Protein AF-A0A8T2IAB1-F1 (afdb_monomer_lite)

pLDDT: mean 74.96, std 15.08, range [42.44, 94.5]

Secondary structure (DSSP, 8-state):
---EEEEEE-SSSSEEEEEEEEEEEE-TTSTTS--EEEEEEEEEEESS---HHHHHHIIIIIHHHHHHHHHHHHHHHHHHHHHHTTGGGTTT----------------

Foldseek 3Di:
DAKDKDKDWDPDDQWPTKIWMWIKGFDPPDPPSPDIDIDIGIDTHGPDPDPPVVVCCCVPPVVVVVVVVVVVVVVVVVVVVVCVVPPVVPVPPPPPPPDDDDDDDDDD

Radius of gyration: 26.24 Å; chains: 1; bounding box: 85×25×53 Å

Structure (mmCIF, N/CA/C/O backbone):
data_AF-A0A8T2IAB1-F1
#
_entry.id   AF-A0A8T2IAB1-F1
#
loop_
_atom_site.group_PDB
_atom_site.id
_atom_site.type_symbol
_atom_site.label_atom_id
_atom_site.label_alt_id
_atom_site.label_comp_id
_atom_site.label_asym_id
_atom_site.label_entity_id
_atom_site.label_seq_id
_atom_site.pdbx_PDB_ins_code
_atom_site.Cartn_x
_atom_site.Cartn_y
_atom_site.Cartn_z
_atom_site.occupancy
_atom_site.B_iso_or_equiv
_atom_site.auth_seq_id
_atom_site.auth_comp_id
_atom_site.auth_asym_id
_atom_site.auth_atom_id
_atom_site.pdbx_PDB_model_num
ATOM 1 N N . MET A 1 1 ? 3.112 -7.079 -19.280 1.00 59.50 1 MET A N 1
ATOM 2 C CA . MET A 1 1 ? 2.563 -7.502 -17.968 1.00 59.50 1 MET A CA 1
ATOM 3 C C . MET A 1 1 ? 1.213 -6.817 -17.808 1.00 59.50 1 MET A C 1
ATOM 5 O O . MET A 1 1 ? 1.166 -5.624 -18.040 1.00 59.50 1 MET A O 1
ATOM 9 N N . GLY A 1 2 ? 0.118 -7.529 -17.536 1.00 77.94 2 GLY A N 1
ATOM 10 C CA . GLY A 1 2 ? -1.201 -6.900 -17.335 1.00 77.94 2 GLY A CA 1
ATOM 11 C C . GLY A 1 2 ? -1.404 -6.391 -15.902 1.00 77.94 2 GLY A C 1
ATOM 12 O O . GLY A 1 2 ? -0.615 -6.731 -15.016 1.00 77.94 2 GLY A O 1
ATOM 13 N N . ARG A 1 3 ? -2.475 -5.618 -15.674 1.00 88.31 3 ARG A N 1
ATOM 14 C CA . ARG A 1 3 ? -2.932 -5.201 -14.336 1.00 88.31 3 ARG A CA 1
ATOM 15 C C . ARG A 1 3 ? -3.200 -6.422 -13.452 1.00 88.31 3 ARG A C 1
ATOM 17 O O . ARG A 1 3 ? -3.826 -7.382 -13.897 1.00 88.31 3 ARG A O 1
ATOM 24 N N . ARG A 1 4 ? -2.770 -6.368 -12.190 1.00 92.31 4 ARG A N 1
ATOM 25 C CA . ARG A 1 4 ? -3.043 -7.392 -11.169 1.00 92.31 4 ARG A CA 1
ATOM 26 C C . ARG A 1 4 ? -3.691 -6.762 -9.946 1.00 92.31 4 ARG A C 1
ATOM 28 O O . ARG A 1 4 ? -3.398 -5.619 -9.612 1.00 92.31 4 ARG A O 1
ATOM 35 N N . GLU A 1 5 ? -4.562 -7.509 -9.281 1.00 94.50 5 GLU A N 1
ATOM 36 C CA . GLU A 1 5 ? -5.312 -7.021 -8.126 1.00 94.50 5 GLU A CA 1
ATOM 37 C C . GLU A 1 5 ? -5.446 -8.107 -7.059 1.00 94.50 5 GLU A C 1
ATOM 39 O O . GLU A 1 5 ? -5.680 -9.272 -7.376 1.00 94.50 5 GLU A O 1
ATOM 44 N N . VAL A 1 6 ? -5.315 -7.710 -5.794 1.00 94.19 6 VAL A N 1
ATOM 45 C CA . VAL A 1 6 ? -5.592 -8.547 -4.623 1.00 94.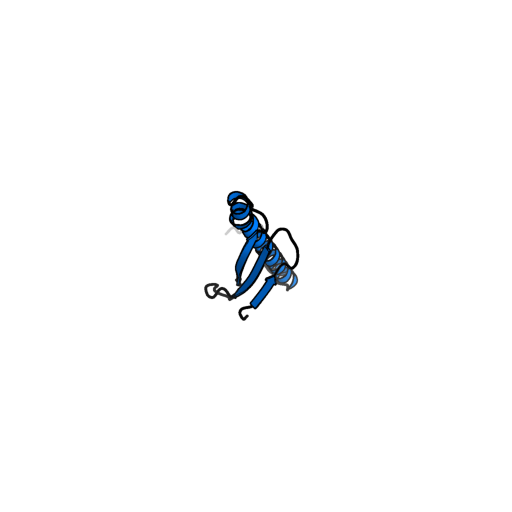19 6 VAL A CA 1
ATOM 46 C C . VAL A 1 6 ? -6.512 -7.771 -3.695 1.00 94.19 6 VAL A C 1
ATOM 48 O O . VAL A 1 6 ? -6.240 -6.613 -3.387 1.00 94.19 6 VAL A O 1
ATOM 51 N N . ARG A 1 7 ? -7.589 -8.406 -3.232 1.00 93.81 7 ARG A N 1
ATOM 52 C CA . ARG A 1 7 ? -8.538 -7.824 -2.276 1.00 93.81 7 ARG A CA 1
ATOM 53 C C . ARG A 1 7 ? -8.431 -8.523 -0.936 1.00 93.81 7 ARG A C 1
ATOM 55 O O . ARG A 1 7 ? -8.159 -9.719 -0.885 1.00 93.81 7 ARG A O 1
ATOM 62 N N . PHE A 1 8 ? -8.680 -7.783 0.133 1.00 91.00 8 PHE A N 1
ATOM 63 C CA . PHE A 1 8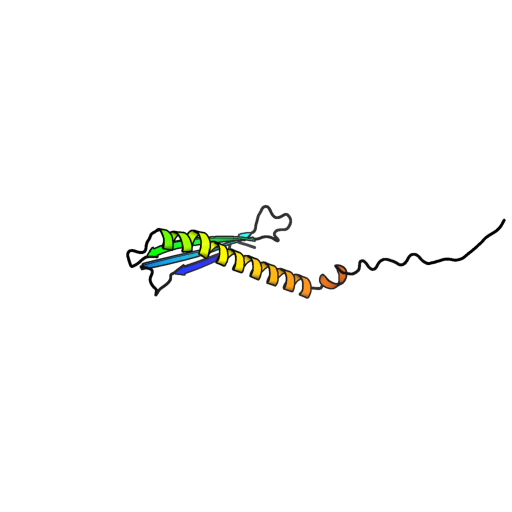 ? -8.749 -8.338 1.475 1.00 91.00 8 PHE A CA 1
ATOM 64 C C . PHE A 1 8 ? -9.863 -7.672 2.277 1.00 91.00 8 PHE A C 1
ATOM 66 O O . PHE A 1 8 ? -10.197 -6.503 2.071 1.00 91.00 8 PHE A O 1
ATOM 73 N N . THR A 1 9 ? -10.381 -8.431 3.234 1.00 90.44 9 THR A N 1
ATOM 74 C CA . THR A 1 9 ? -11.333 -7.972 4.240 1.00 90.44 9 THR A CA 1
ATOM 75 C C . THR A 1 9 ? -10.930 -8.602 5.561 1.00 90.44 9 THR A C 1
ATOM 77 O O . THR A 1 9 ? -10.773 -9.820 5.645 1.00 90.44 9 THR A O 1
ATOM 80 N N . ALA A 1 10 ? -10.738 -7.791 6.595 1.00 8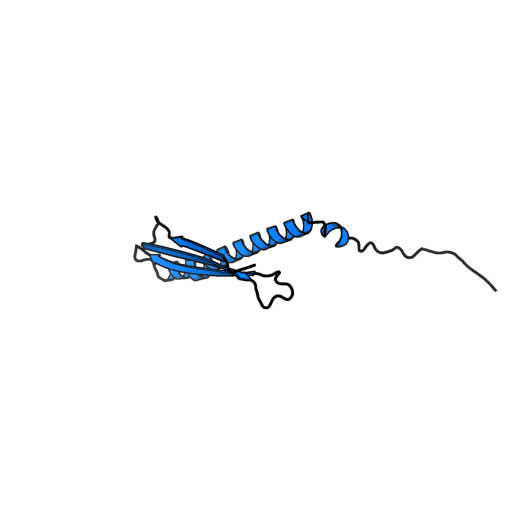7.00 10 ALA A N 1
ATOM 81 C CA . ALA A 1 10 ? -10.503 -8.299 7.932 1.00 87.00 10 ALA A CA 1
ATOM 82 C C . ALA A 1 10 ? -11.795 -8.871 8.508 1.00 87.00 10 ALA A C 1
ATOM 84 O O . ALA A 1 10 ? -12.835 -8.219 8.529 1.00 87.00 10 ALA A O 1
ATOM 85 N N . ILE A 1 11 ? -11.697 -10.106 8.989 1.00 86.25 11 ILE A N 1
ATOM 86 C CA . ILE A 1 11 ? -12.820 -10.856 9.556 1.00 86.25 11 ILE A CA 1
ATOM 87 C C . ILE A 1 11 ? -12.925 -10.611 11.073 1.00 86.25 11 ILE A C 1
ATOM 89 O O . ILE A 1 11 ? -13.985 -10.788 11.669 1.00 86.25 11 ILE A O 1
ATOM 93 N N . ARG A 1 12 ? -11.827 -10.199 11.722 1.00 81.19 12 ARG A N 1
ATOM 94 C CA . ARG A 1 12 ? -11.747 -10.008 13.175 1.00 81.19 12 ARG A CA 1
ATOM 95 C C . ARG A 1 12 ? -10.815 -8.838 13.513 1.00 81.19 12 ARG A C 1
ATOM 97 O O . ARG A 1 12 ? -9.800 -8.668 12.843 1.00 81.19 12 ARG A O 1
ATOM 104 N N . GLY A 1 13 ? -11.162 -8.059 14.540 1.00 76.69 13 GLY A N 1
ATOM 105 C CA . GLY A 1 13 ? -10.395 -6.898 14.996 1.00 76.69 13 GLY A CA 1
ATOM 106 C C . GLY A 1 13 ? -11.249 -5.873 15.749 1.00 76.69 13 GLY A C 1
ATOM 107 O O . GLY A 1 13 ? -12.406 -6.122 16.087 1.00 76.69 13 GLY A O 1
ATOM 108 N N . ASP A 1 14 ? -10.651 -4.718 15.993 1.00 72.50 14 ASP A N 1
ATOM 109 C CA . ASP A 1 14 ? -11.206 -3.497 16.588 1.00 72.50 14 ASP A CA 1
ATOM 110 C C . ASP A 1 14 ? -12.008 -2.633 15.592 1.00 72.50 14 ASP A C 1
ATOM 112 O O . ASP A 1 14 ? -12.776 -1.745 15.981 1.00 72.50 14 ASP A O 1
ATOM 116 N N . PHE A 1 15 ? -11.900 -2.934 14.300 1.00 75.44 15 PHE A N 1
ATOM 117 C CA . PHE A 1 15 ? -12.694 -2.315 13.245 1.00 75.44 15 PHE A CA 1
ATOM 118 C C . PHE A 1 15 ? -14.004 -3.076 13.003 1.00 75.44 15 PHE A C 1
ATOM 120 O O . PHE A 1 15 ? -14.048 -4.306 12.980 1.00 75.44 15 PHE A O 1
ATOM 127 N N . GLN A 1 16 ? -15.093 -2.334 12.798 1.00 80.19 16 GLN A N 1
ATOM 128 C CA . GLN A 1 16 ? -16.329 -2.867 12.222 1.00 80.19 16 GLN A CA 1
ATOM 129 C C . GLN A 1 16 ? -16.106 -3.295 10.773 1.00 80.19 16 GLN A C 1
ATOM 131 O O . GLN A 1 16 ? -16.586 -4.348 10.367 1.00 80.19 16 GLN A O 1
ATOM 136 N N . GLN A 1 17 ? -15.344 -2.500 10.024 1.00 81.88 17 GLN A N 1
ATOM 137 C CA . GLN A 1 17 ? -14.955 -2.810 8.660 1.00 81.88 17 GLN A CA 1
ATOM 138 C C . GLN A 1 17 ? -13.505 -2.400 8.450 1.00 81.88 17 GLN A C 1
ATOM 140 O O . GLN A 1 17 ? -13.123 -1.264 8.700 1.00 81.88 17 GLN A O 1
ATOM 145 N N . PHE A 1 18 ? -12.691 -3.324 7.964 1.00 85.69 18 PHE A N 1
ATOM 146 C CA . PHE A 1 18 ? -11.378 -3.010 7.426 1.00 85.69 18 PHE A CA 1
ATOM 147 C C . PHE A 1 18 ? -11.209 -3.843 6.168 1.00 85.69 18 PHE A C 1
ATOM 149 O O . PHE A 1 18 ? -11.119 -5.066 6.222 1.00 85.69 18 PHE A O 1
ATOM 156 N N . SER A 1 19 ? -11.264 -3.188 5.019 1.00 88.38 19 SER A N 1
ATOM 157 C CA . SER A 1 19 ? -11.201 -3.849 3.720 1.00 88.38 19 SER A CA 1
ATOM 158 C C . SER A 1 19 ? -10.403 -3.000 2.760 1.00 88.38 19 SER A C 1
ATOM 160 O O . SER A 1 19 ? -10.350 -1.780 2.898 1.00 88.38 19 SER A O 1
ATOM 162 N N . GLY A 1 20 ? -9.786 -3.629 1.777 1.00 90.62 20 GLY A N 1
ATOM 163 C CA . GLY A 1 20 ? -9.006 -2.894 0.809 1.00 90.62 20 GLY A CA 1
ATOM 164 C C . GLY A 1 20 ? -8.572 -3.743 -0.361 1.00 90.62 20 GLY A C 1
ATOM 165 O O . GLY A 1 20 ? -8.901 -4.928 -0.482 1.00 90.62 20 GLY A O 1
ATOM 166 N N . ARG A 1 21 ? -7.815 -3.104 -1.242 1.00 92.31 21 ARG A N 1
ATOM 167 C CA . ARG A 1 21 ? -7.211 -3.757 -2.390 1.00 92.31 21 ARG A CA 1
ATOM 168 C C . ARG A 1 21 ? -5.834 -3.198 -2.689 1.00 92.31 21 ARG A C 1
ATOM 170 O O . ARG A 1 21 ? -5.576 -2.005 -2.542 1.00 92.31 21 ARG A O 1
ATOM 177 N N . TRP A 1 22 ? -4.989 -4.085 -3.178 1.00 92.12 22 TRP A N 1
ATOM 178 C CA . TRP A 1 22 ? -3.715 -3.770 -3.792 1.00 92.12 22 TRP A CA 1
ATOM 179 C C . TRP A 1 22 ? -3.870 -3.929 -5.296 1.00 92.12 22 TRP A C 1
ATOM 181 O O . TRP A 1 22 ? -4.333 -4.972 -5.757 1.00 92.12 22 TRP A O 1
ATOM 191 N N . VAL A 1 23 ? -3.493 -2.906 -6.055 1.00 92.31 23 VAL A N 1
ATOM 192 C CA . VAL A 1 23 ? -3.521 -2.923 -7.517 1.00 92.31 23 VAL A CA 1
ATOM 193 C C . VAL A 1 23 ? -2.115 -2.646 -8.029 1.00 92.31 23 VAL A C 1
ATOM 195 O O . VAL A 1 23 ? -1.483 -1.684 -7.601 1.00 92.31 23 VAL A O 1
ATOM 198 N N . ILE A 1 24 ? -1.630 -3.499 -8.927 1.00 92.12 24 ILE A N 1
ATOM 199 C CA . ILE A 1 24 ? -0.327 -3.363 -9.577 1.00 92.12 24 ILE A CA 1
ATOM 200 C C . ILE A 1 24 ? -0.563 -3.185 -11.067 1.00 92.12 24 ILE A C 1
ATOM 202 O O . ILE A 1 24 ? -1.196 -4.029 -11.706 1.00 92.12 24 ILE A O 1
ATOM 206 N N . GLU A 1 25 ? -0.029 -2.106 -11.619 1.00 91.06 25 GLU A N 1
ATOM 207 C CA . GLU A 1 25 ? -0.157 -1.752 -13.030 1.00 91.06 25 GLU A CA 1
ATOM 208 C C . GLU A 1 25 ? 1.230 -1.425 -13.606 1.00 91.06 25 GLU A C 1
ATOM 210 O O . GLU A 1 25 ? 2.087 -0.913 -12.883 1.00 91.06 25 GLU A O 1
ATOM 215 N N . PRO A 1 26 ? 1.513 -1.747 -14.879 1.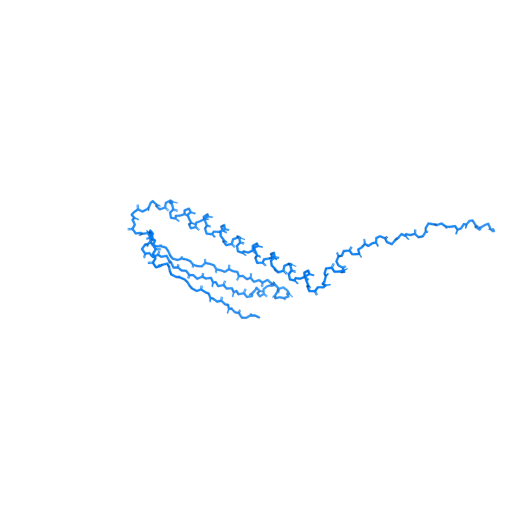00 88.50 26 PRO A N 1
ATOM 216 C CA . PRO A 1 26 ? 2.730 -1.277 -15.534 1.00 88.50 26 PRO A CA 1
ATOM 217 C C . PRO A 1 26 ? 2.727 0.246 -15.619 1.00 88.50 26 PRO A C 1
ATOM 219 O O . PRO A 1 26 ? 1.699 0.838 -15.947 1.00 88.50 26 PRO A O 1
ATOM 222 N N . ASP A 1 27 ? 3.877 0.871 -15.385 1.00 87.50 27 ASP A N 1
ATOM 223 C CA . ASP A 1 27 ? 4.021 2.293 -15.666 1.00 87.50 27 ASP A CA 1
ATOM 224 C C . ASP A 1 27 ? 4.235 2.501 -17.170 1.00 87.50 27 ASP A C 1
ATOM 226 O O . ASP A 1 27 ? 5.311 2.211 -17.707 1.00 87.50 27 ASP A O 1
ATOM 230 N N . ALA A 1 28 ? 3.194 3.002 -17.838 1.00 79.69 28 ALA A N 1
ATOM 231 C CA . ALA A 1 28 ? 3.197 3.314 -19.264 1.00 79.69 28 ALA A CA 1
ATOM 232 C C . ALA A 1 28 ? 4.215 4.405 -19.640 1.00 79.69 28 ALA A C 1
ATOM 234 O O . ALA A 1 28 ? 4.623 4.480 -20.796 1.00 79.69 28 ALA A O 1
ATOM 235 N N . SER A 1 29 ? 4.646 5.220 -18.674 1.00 78.81 29 SER A N 1
ATOM 236 C CA . SER A 1 29 ? 5.620 6.297 -18.880 1.00 78.81 29 SER A CA 1
ATOM 237 C C . SER A 1 29 ? 7.065 5.803 -18.780 1.00 78.81 29 SER A C 1
ATOM 239 O O . SER A 1 29 ? 7.997 6.514 -19.156 1.00 78.81 29 SER A O 1
ATOM 241 N N . SER A 1 30 ? 7.280 4.582 -18.279 1.00 77.88 30 SER A N 1
ATOM 242 C CA . SER A 1 30 ? 8.617 4.015 -18.143 1.00 77.88 30 SER A CA 1
ATOM 243 C C . SER A 1 30 ? 9.119 3.498 -19.494 1.00 77.88 30 SER A C 1
ATOM 245 O O . SER A 1 30 ? 8.544 2.584 -20.085 1.00 77.88 30 SER A O 1
ATOM 247 N N . SER A 1 31 ? 10.239 4.052 -19.965 1.00 59.50 31 SER A N 1
ATOM 248 C CA . SER A 1 31 ? 10.832 3.843 -21.301 1.00 59.50 31 SER A CA 1
ATOM 249 C C . SER A 1 31 ? 11.202 2.393 -21.659 1.00 59.50 31 SER A C 1
ATOM 251 O O . SER A 1 31 ? 11.649 2.124 -22.770 1.00 59.50 31 SER A O 1
ATOM 253 N N . ALA A 1 32 ? 11.006 1.441 -20.746 1.00 65.44 32 ALA A N 1
ATOM 254 C CA . ALA A 1 32 ? 11.294 0.026 -20.959 1.00 65.44 32 ALA A CA 1
ATOM 255 C C . ALA A 1 32 ? 10.283 -0.927 -20.290 1.00 65.44 32 ALA A C 1
ATOM 257 O O . ALA A 1 32 ? 10.577 -2.115 -20.156 1.00 65.44 32 ALA A O 1
ATOM 258 N N . GLY A 1 33 ? 9.134 -0.440 -19.794 1.00 64.25 33 GLY A N 1
ATOM 259 C CA . GLY A 1 33 ? 8.176 -1.273 -19.047 1.00 64.25 33 GLY A CA 1
ATOM 260 C C . GLY A 1 33 ? 8.773 -1.924 -17.788 1.00 64.25 33 GLY A C 1
ATOM 261 O O . GLY A 1 33 ? 8.313 -2.978 -17.348 1.00 64.25 33 GLY A O 1
ATOM 262 N N . ARG A 1 34 ? 9.844 -1.325 -17.247 1.00 73.44 34 ARG A N 1
ATOM 263 C CA . ARG A 1 34 ? 10.608 -1.828 -16.094 1.00 73.44 34 ARG A CA 1
ATOM 264 C C . ARG A 1 34 ? 10.064 -1.336 -14.755 1.00 73.44 34 ARG A C 1
ATOM 266 O O . ARG A 1 34 ? 10.458 -1.879 -13.728 1.00 73.44 34 ARG A O 1
ATOM 273 N N . ALA A 1 35 ? 9.181 -0.339 -14.761 1.00 82.50 35 ALA A N 1
ATOM 274 C CA . ALA A 1 35 ? 8.550 0.181 -13.557 1.00 82.50 35 ALA A CA 1
ATOM 275 C C . ALA A 1 35 ? 7.081 -0.256 -13.462 1.00 82.50 35 ALA A C 1
ATOM 277 O O . ALA A 1 35 ? 6.393 -0.470 -14.464 1.00 82.50 35 ALA A O 1
ATOM 278 N N . THR A 1 36 ? 6.604 -0.391 -12.228 1.00 89.38 36 THR A N 1
ATOM 279 C CA . THR A 1 36 ? 5.213 -0.722 -11.911 1.00 89.38 36 THR A CA 1
ATOM 280 C C . THR A 1 36 ? 4.674 0.250 -10.879 1.00 89.38 36 THR A C 1
ATOM 282 O O . THR A 1 36 ? 5.360 0.551 -9.903 1.00 89.38 36 THR A O 1
ATOM 285 N N . VAL A 1 37 ? 3.427 0.668 -11.050 1.00 90.25 37 VAL A N 1
ATOM 286 C CA . VAL A 1 37 ? 2.688 1.480 -10.087 1.00 90.25 37 VAL A CA 1
ATOM 287 C C . VAL A 1 37 ? 1.951 0.558 -9.120 1.00 90.25 37 VAL A C 1
ATOM 289 O O . VAL A 1 37 ? 1.212 -0.334 -9.541 1.00 90.25 37 VAL A O 1
ATOM 292 N N . LEU A 1 38 ? 2.147 0.780 -7.818 1.00 90.75 38 LEU A N 1
ATOM 293 C CA . LEU A 1 38 ? 1.418 0.111 -6.741 1.00 90.75 38 LEU A CA 1
ATOM 294 C C . LEU A 1 38 ? 0.391 1.081 -6.149 1.00 90.75 38 LEU A C 1
ATOM 296 O O . LEU A 1 38 ? 0.763 2.098 -5.567 1.00 90.75 38 LEU A O 1
ATOM 300 N N . ARG A 1 39 ? -0.896 0.747 -6.255 1.00 89.94 39 ARG A N 1
ATOM 301 C CA . ARG A 1 39 ? -1.992 1.480 -5.610 1.00 89.94 39 ARG A CA 1
ATOM 302 C C . ARG A 1 39 ? -2.568 0.668 -4.456 1.00 89.94 39 ARG A C 1
ATOM 304 O O . ARG A 1 39 ? -2.836 -0.525 -4.607 1.00 89.94 39 ARG A O 1
ATOM 311 N N . TYR A 1 40 ? -2.787 1.337 -3.329 1.00 89.19 40 TYR A N 1
ATOM 312 C CA . TYR A 1 40 ? -3.359 0.751 -2.124 1.00 89.19 40 TYR A CA 1
ATOM 313 C C . TYR A 1 40 ? -4.610 1.521 -1.699 1.00 89.19 40 TYR A C 1
ATOM 315 O O . TYR A 1 40 ? -4.510 2.630 -1.179 1.00 89.19 40 TYR A O 1
ATOM 323 N N . ASP A 1 41 ? -5.780 0.927 -1.934 1.00 88.19 41 ASP A N 1
ATOM 324 C CA . ASP A 1 41 ? -7.075 1.520 -1.590 1.00 88.19 41 ASP A CA 1
ATOM 325 C C . ASP A 1 41 ? -7.639 0.818 -0.348 1.00 88.19 41 ASP A C 1
ATOM 327 O O . ASP A 1 41 ? -7.719 -0.414 -0.326 1.00 88.19 41 ASP A O 1
ATOM 331 N N . ILE A 1 42 ? -8.062 1.574 0.670 1.00 86.19 42 ILE A N 1
ATOM 332 C CA . ILE A 1 42 ? -8.579 1.023 1.932 1.00 86.19 42 ILE A CA 1
ATOM 333 C C . ILE A 1 42 ? -9.853 1.745 2.361 1.00 86.19 42 ILE A C 1
ATOM 335 O O . ILE A 1 42 ? -9.943 2.968 2.296 1.00 86.19 42 ILE A O 1
ATOM 339 N N . SER A 1 43 ? -10.805 0.974 2.876 1.00 83.81 43 SER A N 1
ATOM 340 C CA . SER A 1 43 ? -11.957 1.438 3.638 1.00 83.81 43 SER A CA 1
ATOM 341 C C . SER A 1 43 ? -11.874 0.934 5.083 1.00 83.81 43 SER A C 1
ATOM 343 O O . SER A 1 43 ? -11.672 -0.264 5.318 1.00 83.81 43 SER A O 1
ATOM 345 N N . VAL A 1 44 ? -12.010 1.854 6.044 1.00 81.56 44 VAL A N 1
ATOM 346 C CA . VAL A 1 44 ? -11.926 1.585 7.486 1.00 81.56 44 VAL A CA 1
ATOM 347 C C . VAL A 1 44 ? -13.142 2.175 8.197 1.00 81.56 44 VAL A C 1
ATOM 349 O O . VAL A 1 44 ? -13.423 3.362 8.053 1.00 81.56 44 VAL A O 1
ATOM 352 N N . GLN A 1 45 ? -13.813 1.370 9.015 1.00 81.62 45 GLN A N 1
ATOM 353 C CA . GLN A 1 45 ? -14.883 1.778 9.916 1.00 81.62 45 GLN A CA 1
ATOM 354 C C . GLN A 1 45 ? -14.573 1.254 11.324 1.00 81.62 45 GLN A C 1
ATOM 356 O O . GLN A 1 45 ? -14.541 0.036 11.524 1.00 81.62 45 GLN A O 1
ATOM 361 N N . PRO A 1 46 ? -14.312 2.125 12.312 1.00 76.44 46 PRO A N 1
ATOM 362 C CA . PRO A 1 46 ? -14.053 1.704 13.687 1.00 76.44 46 PRO A CA 1
ATOM 363 C C . PRO A 1 46 ? -15.334 1.199 14.372 1.00 76.44 46 PRO A C 1
ATOM 365 O O . PRO A 1 46 ? -16.431 1.665 14.074 1.00 76.44 46 PRO A O 1
ATOM 368 N N . ARG A 1 47 ? -15.204 0.228 15.289 1.00 72.94 47 ARG A N 1
ATOM 369 C CA . ARG A 1 47 ? -16.343 -0.341 16.044 1.00 72.94 47 ARG A CA 1
ATOM 370 C C . ARG A 1 47 ? -16.715 0.470 17.289 1.00 72.94 47 ARG A C 1
ATOM 372 O O . ARG A 1 47 ? -17.850 0.406 17.748 1.00 72.94 47 ARG A O 1
ATOM 379 N N . ILE A 1 48 ? -15.750 1.198 17.833 1.00 75.88 48 ILE A N 1
ATOM 380 C CA . ILE A 1 48 ? -15.833 2.006 19.056 1.00 75.88 48 ILE A CA 1
ATOM 381 C C . ILE A 1 48 ? -15.665 3.474 18.627 1.00 75.88 48 ILE A C 1
ATOM 383 O O . ILE A 1 48 ? -14.992 3.695 17.613 1.00 75.88 48 ILE A O 1
ATOM 387 N N . PRO A 1 49 ? -16.220 4.482 19.333 1.00 69.31 49 PRO A N 1
ATOM 388 C CA . PRO A 1 49 ? -15.889 5.890 19.102 1.00 69.31 49 PRO A CA 1
ATOM 389 C C . PRO A 1 49 ? -14.390 6.131 19.317 1.00 69.31 49 PRO A C 1
ATOM 391 O O . PRO A 1 49 ? -13.924 6.465 20.402 1.00 69.31 49 PRO A O 1
ATOM 394 N N . MET A 1 50 ? -13.618 5.909 18.260 1.00 68.38 50 MET A N 1
ATOM 395 C CA . MET A 1 50 ? -12.193 6.166 18.221 1.00 68.38 50 MET A CA 1
ATOM 396 C C . MET A 1 50 ? -11.997 7.625 17.808 1.00 68.38 50 MET A C 1
ATOM 398 O O . MET A 1 50 ? -12.637 8.066 16.846 1.00 68.38 50 MET A O 1
ATOM 402 N N . PRO A 1 51 ? -11.119 8.389 18.480 1.00 75.31 51 PRO A N 1
ATOM 403 C CA . PRO A 1 51 ? -10.841 9.756 18.075 1.00 75.31 51 PRO A CA 1
ATOM 404 C C . PRO A 1 51 ? -10.408 9.799 16.610 1.00 75.31 51 PRO A C 1
ATOM 406 O O . P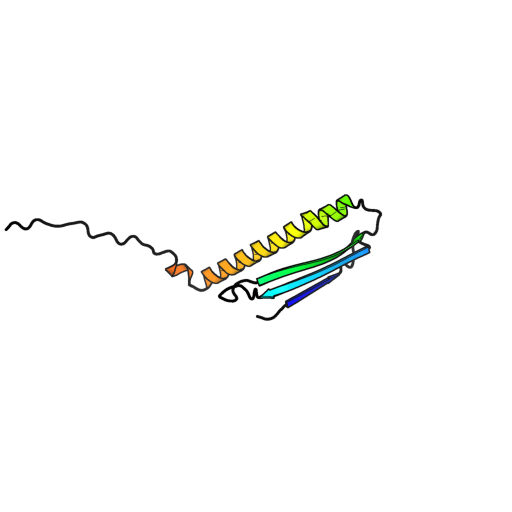RO A 1 51 ? -9.517 9.056 16.185 1.00 75.31 51 PRO A O 1
ATOM 409 N N . SER A 1 52 ? -11.012 10.701 15.837 1.00 73.56 52 SER A N 1
ATOM 410 C CA . SER A 1 52 ? -10.731 10.864 14.406 1.00 73.56 52 SER A CA 1
ATOM 411 C C . SER A 1 52 ? -9.248 11.116 14.120 1.00 73.56 52 SER A C 1
ATOM 413 O O . SER A 1 52 ? -8.767 10.754 13.048 1.00 73.56 52 SER A O 1
ATOM 415 N N . ALA A 1 53 ? -8.513 11.673 15.089 1.00 70.56 53 ALA A N 1
ATOM 416 C CA . ALA A 1 53 ? -7.068 11.872 15.051 1.00 70.56 53 ALA A CA 1
ATOM 417 C C . ALA A 1 53 ? -6.272 10.556 14.967 1.00 70.56 53 ALA A C 1
ATOM 419 O O . ALA A 1 53 ? -5.297 10.489 14.221 1.00 70.56 53 ALA A O 1
ATOM 420 N N . VAL A 1 54 ? -6.700 9.494 15.660 1.00 67.75 54 VAL A N 1
ATOM 421 C CA . VAL A 1 54 ? -6.014 8.190 15.631 1.00 67.75 54 VAL A CA 1
ATOM 422 C C . VAL A 1 54 ? -6.272 7.480 14.304 1.00 67.75 54 VAL A C 1
ATOM 424 O O . VAL A 1 54 ? -5.328 7.056 13.642 1.00 67.75 54 VAL A O 1
ATOM 427 N N . VAL A 1 55 ? -7.533 7.445 13.855 1.00 69.69 55 VAL A N 1
ATOM 428 C CA . VAL A 1 55 ? -7.914 6.903 12.534 1.00 69.69 55 VAL A CA 1
ATOM 429 C C . VAL A 1 55 ? -7.152 7.629 11.426 1.00 69.69 55 VAL A C 1
ATOM 431 O O . VAL A 1 55 ? -6.542 7.021 10.551 1.00 69.69 55 VAL A O 1
ATOM 434 N N . SER A 1 56 ? -7.125 8.953 11.520 1.00 69.06 56 SER A N 1
ATOM 435 C CA . SER A 1 56 ? -6.369 9.825 10.637 1.00 69.06 56 SER A CA 1
ATOM 436 C C . SER A 1 56 ? -4.877 9.517 10.612 1.00 69.06 56 SER A C 1
ATOM 438 O O . SER A 1 56 ? -4.294 9.489 9.537 1.00 69.06 56 SER A O 1
ATOM 440 N N . TYR A 1 57 ? -4.247 9.315 11.768 1.00 69.44 57 TYR A N 1
ATOM 441 C CA . TYR A 1 57 ? -2.821 9.024 11.853 1.00 69.44 57 TYR A CA 1
ATOM 442 C C . TYR A 1 57 ? -2.485 7.660 11.244 1.00 69.44 57 TYR A C 1
ATOM 444 O O . TYR A 1 57 ? -1.556 7.557 10.447 1.00 69.44 57 TYR A O 1
ATOM 452 N N . VAL A 1 58 ? -3.278 6.624 11.530 1.00 67.56 58 VAL A N 1
ATOM 453 C CA . VAL A 1 58 ? -3.092 5.303 10.911 1.00 67.56 58 VAL A CA 1
ATOM 454 C C . VAL A 1 58 ? -3.211 5.408 9.392 1.00 67.56 58 VAL A C 1
ATOM 456 O O . VAL A 1 58 ? -2.333 4.920 8.682 1.00 67.56 58 VAL A O 1
ATOM 459 N N . VAL A 1 59 ? -4.230 6.113 8.888 1.00 67.88 59 VAL A N 1
ATOM 460 C CA . VAL A 1 59 ? -4.445 6.279 7.444 1.00 67.88 59 VAL A CA 1
ATOM 461 C C . VAL A 1 59 ? -3.366 7.149 6.788 1.00 67.88 59 VAL A C 1
ATOM 463 O O . VAL A 1 59 ? -2.872 6.803 5.718 1.00 67.88 59 VAL A O 1
ATOM 466 N N . ARG A 1 60 ? -2.974 8.265 7.413 1.00 66.62 60 ARG A N 1
ATOM 467 C CA . ARG A 1 60 ? -2.061 9.258 6.818 1.00 66.62 60 ARG A CA 1
ATOM 468 C C . ARG A 1 60 ? -0.579 8.977 7.046 1.00 66.62 60 ARG A C 1
ATOM 470 O O . ARG A 1 60 ? 0.226 9.419 6.239 1.00 66.62 60 ARG A O 1
ATOM 477 N N . ALA A 1 61 ? -0.209 8.283 8.117 1.00 64.44 61 ALA A N 1
ATOM 478 C CA . ALA A 1 61 ? 1.188 8.022 8.472 1.00 64.44 61 ALA A CA 1
ATOM 479 C C . ALA A 1 61 ? 1.525 6.524 8.473 1.00 64.44 61 ALA A C 1
ATOM 481 O O . ALA A 1 61 ? 2.572 6.134 7.958 1.00 64.44 61 ALA A O 1
ATOM 482 N N . GLY A 1 62 ? 0.630 5.673 8.982 1.00 65.19 62 GLY A N 1
ATOM 483 C CA . GLY A 1 62 ? 0.859 4.225 9.043 1.00 65.19 62 GLY A CA 1
ATOM 484 C C . GLY A 1 62 ? 0.815 3.546 7.671 1.00 65.19 62 GLY A C 1
ATOM 485 O O . GLY A 1 62 ? 1.725 2.802 7.305 1.00 65.19 62 GLY A O 1
ATOM 486 N N . LEU A 1 63 ? -0.218 3.828 6.871 1.00 74.88 63 LEU A N 1
ATOM 487 C CA . LEU A 1 63 ? -0.375 3.192 5.558 1.00 74.88 63 LEU A CA 1
ATOM 488 C C . LEU A 1 63 ? 0.744 3.552 4.568 1.00 74.88 63 LEU A C 1
ATOM 490 O O . LEU A 1 63 ? 1.262 2.628 3.937 1.00 74.88 63 LEU A O 1
ATOM 494 N N . PRO A 1 64 ? 1.186 4.821 4.436 1.00 77.00 64 PRO A N 1
ATOM 495 C CA . PRO A 1 64 ? 2.274 5.150 3.517 1.00 77.00 64 PRO A CA 1
ATOM 496 C C . PRO A 1 64 ? 3.596 4.474 3.883 1.00 77.00 64 PRO A C 1
ATOM 498 O O . PRO A 1 64 ? 4.328 4.049 2.990 1.00 77.00 64 PRO A O 1
ATOM 501 N N . ALA A 1 65 ? 3.890 4.312 5.178 1.00 80.81 65 ALA A N 1
ATOM 502 C CA . ALA A 1 65 ? 5.078 3.590 5.629 1.00 80.81 65 ALA A CA 1
ATOM 503 C C . ALA A 1 65 ? 5.043 2.113 5.197 1.00 80.81 65 ALA A C 1
ATOM 505 O O . ALA A 1 65 ? 6.033 1.602 4.670 1.00 80.81 65 ALA A O 1
ATOM 506 N N . ASN A 1 66 ? 3.886 1.455 5.325 1.00 82.19 66 ASN A N 1
ATOM 507 C CA . ASN A 1 66 ? 3.700 0.074 4.872 1.00 82.19 66 ASN A CA 1
ATOM 508 C C . ASN A 1 66 ? 3.877 -0.055 3.353 1.00 82.19 66 ASN A C 1
ATOM 510 O O . ASN A 1 66 ? 4.586 -0.946 2.886 1.00 82.19 66 ASN A O 1
ATOM 514 N N . VAL A 1 67 ? 3.276 0.854 2.578 1.00 85.75 67 VAL A N 1
ATOM 515 C CA . VAL A 1 67 ? 3.417 0.875 1.111 1.00 85.75 67 VAL A CA 1
ATOM 516 C C . VAL A 1 67 ? 4.881 1.068 0.718 1.00 85.75 67 VAL A C 1
ATOM 518 O O . VAL A 1 67 ? 5.393 0.339 -0.131 1.00 85.75 67 VAL A O 1
ATOM 521 N N . LYS A 1 68 ? 5.589 1.989 1.379 1.00 86.81 68 LYS A N 1
ATOM 522 C CA . LYS A 1 68 ? 7.015 2.234 1.136 1.00 86.81 68 LYS A CA 1
ATOM 523 C C . LYS A 1 68 ? 7.866 0.995 1.418 1.00 86.81 68 LYS A C 1
ATOM 525 O O . LYS A 1 68 ? 8.743 0.674 0.619 1.00 86.81 68 LYS A O 1
ATOM 530 N N . ALA A 1 69 ? 7.588 0.272 2.501 1.00 89.62 69 ALA A N 1
ATOM 531 C CA . ALA A 1 69 ? 8.294 -0.966 2.822 1.00 89.62 69 ALA A CA 1
ATOM 532 C C . ALA A 1 69 ? 8.085 -2.049 1.746 1.00 89.62 69 ALA A C 1
ATOM 534 O O . ALA A 1 69 ? 9.037 -2.735 1.366 1.00 89.62 69 ALA A O 1
ATOM 535 N N . VAL A 1 70 ? 6.865 -2.175 1.205 1.00 89.12 70 VAL A N 1
ATOM 536 C CA . VAL A 1 70 ? 6.569 -3.098 0.094 1.00 89.12 70 VAL A CA 1
ATOM 537 C C . VAL A 1 70 ? 7.373 -2.729 -1.155 1.00 89.12 70 VAL A C 1
ATOM 539 O O . VAL A 1 70 ? 7.988 -3.611 -1.757 1.00 89.12 70 VAL A O 1
ATOM 542 N N . VAL A 1 71 ? 7.422 -1.441 -1.512 1.00 90.00 71 VAL A N 1
ATOM 543 C CA . VAL A 1 71 ? 8.204 -0.944 -2.659 1.00 90.00 71 VAL A CA 1
ATOM 544 C C . VAL A 1 71 ? 9.690 -1.263 -2.488 1.00 90.00 71 VAL A C 1
ATOM 546 O O . VAL A 1 71 ? 10.272 -1.933 -3.340 1.00 90.00 71 VAL A O 1
ATOM 549 N N . GLN A 1 72 ? 10.284 -0.894 -1.350 1.00 91.44 72 GLN A N 1
ATOM 550 C CA . GLN A 1 72 ? 11.703 -1.149 -1.067 1.00 91.44 72 GLN A CA 1
ATOM 551 C C . GLN A 1 72 ? 12.048 -2.639 -1.152 1.00 91.44 72 GLN A C 1
ATOM 553 O O . GLN A 1 72 ? 13.062 -3.036 -1.732 1.00 91.44 72 GLN A O 1
ATOM 558 N N . ARG A 1 73 ? 11.188 -3.496 -0.590 1.00 92.62 73 ARG A N 1
ATOM 559 C CA . ARG A 1 73 ? 11.380 -4.946 -0.634 1.00 92.62 73 ARG A CA 1
ATOM 560 C C . ARG A 1 73 ? 11.324 -5.475 -2.067 1.00 92.62 73 ARG A C 1
ATOM 562 O O . ARG A 1 73 ? 12.132 -6.344 -2.406 1.00 92.62 73 ARG A O 1
ATOM 569 N N . ALA A 1 74 ? 10.387 -4.983 -2.876 1.00 89.56 74 ALA A N 1
ATOM 570 C CA . ALA A 1 74 ? 10.220 -5.381 -4.270 1.00 89.56 74 ALA A CA 1
ATOM 571 C C . ALA A 1 74 ? 11.432 -4.977 -5.122 1.00 89.56 74 ALA A C 1
ATOM 573 O O . ALA A 1 74 ? 11.985 -5.823 -5.826 1.00 89.56 74 ALA A O 1
ATOM 574 N N . GLU A 1 75 ? 11.906 -3.738 -4.987 1.00 90.25 75 GLU A N 1
ATOM 575 C CA . GLU A 1 75 ? 13.110 -3.242 -5.666 1.00 90.25 75 GLU A CA 1
ATOM 576 C C . GLU A 1 75 ? 14.346 -4.060 -5.288 1.00 90.25 75 GLU A C 1
ATOM 578 O O . GLU A 1 75 ? 15.109 -4.488 -6.155 1.00 90.25 75 GLU A O 1
ATOM 583 N N . GLN A 1 76 ? 14.512 -4.378 -4.002 1.00 91.62 76 GLN 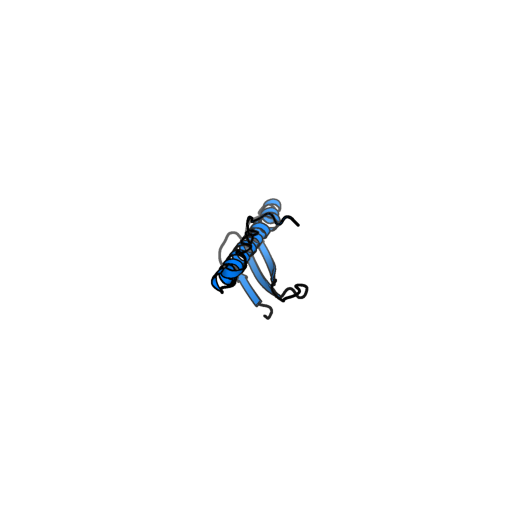A N 1
ATOM 584 C CA . GLN A 1 76 ? 15.633 -5.194 -3.549 1.00 91.62 76 GLN A CA 1
ATOM 585 C C . GLN A 1 76 ? 15.588 -6.617 -4.131 1.00 91.62 76 GLN A C 1
ATOM 587 O O . GLN A 1 76 ? 16.631 -7.183 -4.459 1.00 91.62 76 GLN A O 1
ATOM 592 N N . GLN A 1 77 ? 14.400 -7.218 -4.277 1.00 90.69 77 GLN A N 1
ATOM 593 C CA . GLN A 1 77 ? 14.266 -8.512 -4.957 1.00 90.69 77 GLN A CA 1
ATOM 594 C C . GLN A 1 77 ? 14.554 -8.411 -6.454 1.00 90.69 77 GLN A C 1
ATOM 596 O O . GLN A 1 77 ? 15.215 -9.297 -6.993 1.00 90.69 77 GLN A O 1
ATOM 601 N N . ALA A 1 78 ? 14.083 -7.355 -7.117 1.00 86.56 78 ALA A N 1
ATOM 602 C CA . ALA A 1 78 ? 14.359 -7.120 -8.528 1.00 86.56 78 ALA A CA 1
ATOM 603 C C . ALA A 1 78 ? 15.867 -6.971 -8.769 1.00 86.56 78 ALA A C 1
ATOM 605 O O . ALA A 1 78 ? 16.413 -7.658 -9.627 1.00 86.56 78 ALA A O 1
ATOM 606 N N . ASN A 1 79 ? 16.557 -6.181 -7.944 1.00 86.25 79 ASN A N 1
ATOM 607 C CA . ASN A 1 79 ? 17.999 -5.988 -8.057 1.00 86.25 79 ASN A CA 1
ATOM 608 C C . ASN A 1 79 ? 18.779 -7.295 -7.826 1.00 86.25 79 ASN A C 1
ATOM 610 O O . ASN A 1 79 ? 19.650 -7.648 -8.614 1.00 86.25 79 ASN A O 1
ATOM 614 N N . LYS A 1 80 ? 18.399 -8.089 -6.813 1.00 88.25 80 LYS A N 1
ATOM 615 C CA . LYS A 1 80 ? 18.985 -9.426 -6.590 1.00 88.25 80 LYS A CA 1
ATOM 616 C C . LYS A 1 80 ? 18.797 -10.353 -7.792 1.00 88.25 80 LYS A C 1
ATOM 618 O O . LYS A 1 80 ? 19.711 -11.091 -8.141 1.00 88.25 80 LYS A O 1
ATOM 623 N N . ARG A 1 81 ? 17.624 -10.320 -8.433 1.00 84.62 81 ARG A N 1
ATOM 624 C CA . ARG A 1 81 ? 17.353 -11.110 -9.645 1.00 84.62 81 ARG A CA 1
ATOM 625 C C . ARG A 1 81 ? 18.198 -10.644 -10.827 1.00 84.62 81 ARG A C 1
ATOM 627 O O . ARG A 1 81 ? 18.713 -11.491 -11.546 1.00 84.62 81 ARG A O 1
ATOM 634 N N . LEU A 1 82 ? 18.377 -9.334 -10.999 1.00 80.44 82 LEU A N 1
ATOM 635 C CA . LEU A 1 82 ? 19.256 -8.780 -12.032 1.00 80.44 82 LEU A CA 1
ATOM 636 C C . LEU A 1 82 ? 20.711 -9.215 -11.815 1.00 80.44 82 LEU A C 1
ATOM 638 O O . LEU A 1 82 ? 21.346 -9.698 -12.751 1.00 80.44 82 LEU A O 1
ATOM 642 N N . GLN A 1 83 ? 21.208 -9.144 -10.577 1.00 76.44 83 GLN A N 1
ATOM 643 C CA . GLN A 1 83 ? 22.551 -9.615 -10.228 1.00 76.44 83 GLN A CA 1
ATOM 644 C C . GLN A 1 83 ? 22.722 -11.119 -10.486 1.00 76.44 83 GLN A C 1
ATOM 646 O O . GLN A 1 83 ? 23.698 -11.528 -11.110 1.00 76.44 83 GLN A O 1
ATOM 651 N N . ALA A 1 84 ? 21.744 -11.935 -10.079 1.00 77.31 84 ALA A N 1
ATOM 652 C CA . ALA A 1 84 ? 21.754 -13.379 -10.311 1.00 77.31 84 ALA A CA 1
ATOM 653 C C . ALA A 1 84 ? 21.639 -13.762 -11.799 1.00 77.31 84 ALA A C 1
ATOM 655 O O . ALA A 1 84 ? 22.098 -14.829 -12.188 1.00 77.31 84 ALA A O 1
ATOM 656 N N . SER A 1 85 ? 21.055 -12.900 -12.641 1.00 71.50 85 SER A N 1
ATOM 657 C CA . SER A 1 85 ? 20.892 -13.142 -14.083 1.00 71.50 85 SER A CA 1
ATOM 658 C C . SER A 1 85 ? 22.163 -12.936 -14.928 1.00 71.50 85 SER A C 1
ATOM 660 O O . SER A 1 85 ? 22.096 -13.020 -16.149 1.00 71.50 85 SER A O 1
ATOM 662 N N . GLY A 1 86 ? 23.326 -12.691 -14.306 1.00 60.88 86 GLY A N 1
ATOM 663 C CA . GLY A 1 86 ? 24.632 -12.664 -14.986 1.00 60.88 86 GLY A CA 1
ATOM 664 C C . GLY A 1 86 ? 25.096 -11.292 -15.495 1.00 60.88 86 GLY A C 1
ATOM 665 O O . GLY A 1 86 ? 26.233 -11.162 -15.940 1.00 60.88 86 GLY A O 1
ATOM 666 N N . LEU A 1 87 ? 24.282 -10.238 -15.362 1.00 56.44 87 LEU A N 1
ATOM 667 C CA . LEU A 1 87 ? 24.678 -8.863 -15.720 1.00 56.44 87 LEU A CA 1
ATOM 668 C C . LEU A 1 87 ? 25.611 -8.198 -14.688 1.00 56.44 87 LEU A C 1
ATOM 670 O O . LEU A 1 87 ? 26.191 -7.154 -14.974 1.00 56.44 87 LEU A O 1
ATOM 674 N N . ALA A 1 88 ? 25.804 -8.802 -13.510 1.00 51.44 88 ALA A N 1
ATOM 675 C CA . ALA A 1 88 ? 26.737 -8.299 -12.497 1.00 51.44 88 ALA A CA 1
ATOM 676 C C . ALA A 1 88 ? 28.217 -8.419 -12.914 1.00 51.44 88 ALA A C 1
ATOM 678 O O . ALA A 1 88 ? 29.041 -7.659 -12.420 1.00 51.44 88 ALA A O 1
ATOM 679 N N . SER A 1 89 ? 28.553 -9.329 -13.838 1.00 50.81 89 SER A N 1
ATOM 680 C CA . SER A 1 89 ? 29.940 -9.570 -14.266 1.00 50.81 89 SER A CA 1
ATOM 681 C C . SER A 1 89 ? 30.548 -8.426 -15.087 1.00 50.81 89 SER A C 1
ATOM 683 O O . SER A 1 89 ? 31.765 -8.301 -15.114 1.00 50.81 89 SER A O 1
ATOM 685 N N . TRP A 1 90 ? 29.732 -7.613 -15.768 1.00 48.72 90 TRP A N 1
ATOM 686 C CA . TRP A 1 90 ? 30.213 -6.562 -16.682 1.00 48.72 90 TRP A CA 1
ATOM 687 C C . TRP A 1 90 ? 30.089 -5.150 -16.101 1.00 48.72 90 TRP A C 1
ATOM 689 O O . TRP A 1 90 ? 30.710 -4.224 -16.602 1.00 48.72 90 TRP A O 1
ATOM 699 N N . ALA A 1 91 ? 29.300 -4.972 -15.037 1.00 51.03 91 ALA A N 1
ATOM 700 C CA . ALA A 1 91 ? 29.039 -3.662 -14.436 1.00 51.03 91 ALA A CA 1
ATOM 701 C C . ALA A 1 91 ? 30.144 -3.183 -13.469 1.00 51.03 91 ALA A C 1
ATOM 703 O O . ALA A 1 91 ? 30.011 -2.108 -12.893 1.00 51.03 91 ALA A O 1
ATOM 704 N N . GLY A 1 92 ? 31.199 -3.981 -13.260 1.00 50.44 92 GLY A N 1
ATOM 705 C CA . GLY A 1 92 ? 32.269 -3.710 -12.292 1.00 50.44 92 GLY A CA 1
ATOM 706 C C . GLY A 1 92 ? 33.693 -3.766 -12.848 1.00 50.44 92 GLY A C 1
ATOM 707 O O . GLY A 1 92 ? 34.625 -3.722 -12.055 1.00 50.44 92 GLY A O 1
ATOM 708 N N . VAL A 1 93 ? 33.879 -3.866 -14.168 1.00 48.06 93 VAL A N 1
ATOM 709 C CA . VAL A 1 93 ? 35.214 -3.836 -14.790 1.00 48.06 93 VAL A CA 1
ATOM 710 C C . VAL A 1 93 ? 35.347 -2.554 -15.607 1.00 48.06 93 VAL A C 1
ATOM 712 O O . VAL A 1 93 ? 35.369 -2.573 -16.831 1.00 48.06 93 VAL A O 1
ATOM 715 N N . GLU A 1 94 ? 35.410 -1.419 -14.916 1.00 50.47 94 GLU A N 1
ATOM 716 C CA . GLU A 1 94 ? 36.280 -0.336 -15.376 1.00 50.47 94 GLU A CA 1
ATOM 717 C C . GLU A 1 94 ? 37.602 -0.535 -14.629 1.00 50.47 94 GLU A C 1
ATOM 719 O O . GLU A 1 94 ? 37.887 0.102 -13.619 1.00 50.47 94 GLU A O 1
ATOM 724 N N . GLU A 1 95 ? 38.348 -1.560 -15.052 1.00 45.91 95 GLU A N 1
ATOM 725 C CA . GLU A 1 95 ? 39.754 -1.679 -14.690 1.00 45.91 95 GLU A CA 1
ATOM 726 C C . GLU A 1 95 ? 40.472 -0.629 -15.536 1.00 45.91 95 GLU A C 1
ATOM 728 O O . GLU A 1 95 ? 40.508 -0.727 -16.765 1.00 45.91 95 GLU A O 1
ATOM 733 N N . ASP A 1 96 ? 40.942 0.421 -14.867 1.00 52.34 96 ASP A N 1
ATOM 734 C CA . ASP A 1 96 ? 41.852 1.432 -15.393 1.00 52.34 96 ASP A CA 1
ATOM 735 C C . ASP A 1 96 ? 42.941 0.705 -16.197 1.00 52.34 96 ASP A C 1
ATOM 737 O O . ASP A 1 96 ? 43.775 0.000 -15.626 1.00 52.34 96 ASP A O 1
ATOM 741 N N . VAL A 1 97 ? 42.876 0.771 -17.533 1.00 59.31 97 VAL A N 1
ATOM 742 C CA . VAL A 1 97 ? 43.907 0.182 -18.393 1.00 59.31 97 VAL A CA 1
ATOM 743 C C . VAL A 1 97 ? 45.202 0.896 -18.021 1.00 59.31 97 VAL A C 1
ATOM 745 O O . VAL A 1 97 ? 45.312 2.094 -18.296 1.00 59.31 97 VAL A O 1
ATOM 748 N N . PRO A 1 98 ? 46.197 0.220 -17.416 1.00 52.25 98 PRO A N 1
ATOM 749 C CA . PRO A 1 98 ? 47.422 0.900 -17.067 1.00 52.25 98 PRO A CA 1
ATOM 750 C C . PRO A 1 98 ? 48.092 1.292 -18.380 1.00 52.25 98 PRO A C 1
ATOM 752 O O . PRO A 1 98 ? 48.492 0.437 -19.175 1.00 52.25 98 PRO A O 1
ATOM 755 N N . LEU A 1 99 ? 48.193 2.601 -18.627 1.00 59.16 99 LEU A N 1
ATOM 756 C CA . LEU A 1 99 ? 49.005 3.127 -19.716 1.00 59.16 99 LEU A CA 1
ATOM 757 C C . LEU A 1 99 ? 50.406 2.514 -19.577 1.00 59.16 99 LEU A C 1
ATOM 759 O O . LEU A 1 99 ? 51.000 2.624 -18.497 1.00 59.16 99 LEU A O 1
ATOM 763 N N . PRO A 1 100 ? 50.952 1.853 -20.615 1.00 48.50 100 PRO A N 1
ATOM 764 C CA . PRO A 1 100 ? 52.242 1.200 -20.492 1.00 48.50 100 PRO A CA 1
ATOM 765 C C . PRO A 1 100 ? 53.309 2.239 -20.152 1.00 48.50 100 PRO A C 1
ATOM 767 O O . PRO A 1 100 ? 53.637 3.140 -20.929 1.00 48.50 100 PRO A O 1
ATOM 770 N N . ALA A 1 101 ? 53.857 2.103 -18.948 1.00 52.16 101 ALA A N 1
ATOM 771 C CA . ALA A 1 101 ? 54.947 2.919 -18.475 1.00 52.16 101 ALA A CA 1
ATOM 772 C C . ALA A 1 101 ? 56.245 2.528 -19.200 1.00 52.16 101 ALA A C 1
ATOM 774 O O . ALA A 1 101 ? 56.962 1.628 -18.776 1.00 52.16 101 ALA A O 1
ATOM 775 N N . ARG A 1 102 ? 56.581 3.370 -20.185 1.00 53.94 102 ARG A N 1
ATOM 776 C CA . ARG A 1 102 ? 57.934 3.811 -20.571 1.00 53.94 102 ARG A CA 1
ATOM 777 C C . ARG A 1 102 ? 58.775 2.861 -21.464 1.00 53.94 102 ARG A C 1
ATOM 779 O O . ARG A 1 102 ? 58.845 1.664 -21.238 1.00 53.94 102 ARG A O 1
ATOM 786 N N . TRP A 1 103 ? 59.540 3.503 -22.365 1.00 47.12 103 TRP A N 1
ATOM 787 C CA . TRP A 1 103 ? 60.982 3.388 -22.742 1.00 47.12 103 TRP A CA 1
ATOM 788 C C . TRP A 1 103 ? 61.071 3.692 -24.255 1.00 47.12 103 TRP A C 1
ATOM 790 O O . TRP A 1 103 ? 60.269 3.183 -25.016 1.00 47.12 103 TRP A O 1
ATOM 800 N N . GLY A 1 104 ? 61.948 4.523 -24.810 1.00 43.34 104 GLY A N 1
ATOM 801 C CA . GLY A 1 104 ? 63.102 5.254 -24.319 1.00 43.34 104 GLY A CA 1
ATOM 802 C C . GLY A 1 104 ? 63.541 6.274 -25.384 1.00 43.34 104 GLY A C 1
ATOM 803 O O . GLY A 1 104 ? 62.901 6.444 -26.417 1.00 43.34 104 GLY A O 1
ATOM 804 N N . ARG A 1 105 ? 64.630 6.978 -25.083 1.00 53.72 105 ARG A N 1
ATOM 805 C CA . ARG A 1 105 ? 65.315 7.951 -25.942 1.00 53.72 105 ARG A CA 1
ATOM 806 C C . ARG A 1 105 ? 65.522 7.429 -27.372 1.00 53.72 105 ARG A C 1
ATOM 808 O O . ARG A 1 105 ? 66.120 6.371 -27.529 1.00 53.72 105 ARG A O 1
ATOM 815 N N . CYS A 1 106 ? 65.197 8.243 -28.371 1.00 42.44 106 CYS A N 1
ATOM 816 C CA . CYS A 1 106 ? 65.867 8.207 -29.668 1.00 42.44 106 CYS A CA 1
ATOM 817 C C . CYS A 1 106 ? 66.354 9.620 -29.986 1.00 42.44 106 CYS A C 1
ATOM 819 O O . CYS A 1 106 ? 65.563 10.524 -30.240 1.00 42.44 106 CYS A O 1
ATOM 821 N N . CYS A 1 107 ? 67.671 9.791 -29.895 1.00 44.44 107 CYS A N 1
ATOM 822 C CA . CYS A 1 107 ? 68.401 10.849 -30.574 1.00 44.44 107 CYS A CA 1
ATOM 823 C C . CYS A 1 107 ? 68.350 10.587 -32.083 1.00 44.44 107 CYS A C 1
ATOM 825 O O . CYS A 1 107 ? 68.565 9.444 -32.486 1.00 44.44 107 CYS A O 1
ATOM 827 N N . CYS A 1 108 ? 68.124 11.634 -32.871 1.00 52.44 108 CYS A N 1
ATOM 828 C CA . CYS A 1 108 ? 68.758 11.925 -34.158 1.00 52.44 108 CYS A CA 1
ATOM 829 C C . CYS A 1 108 ? 68.619 13.435 -34.372 1.00 52.44 108 CYS A C 1
ATOM 831 O O . CYS A 1 108 ? 67.499 13.943 -34.139 1.00 52.44 108 CYS A O 1
#

Sequence (108 aa):
MGRREVRFTAIRGDFQQFSGRWVIEPDASSSAGRATVLRYDISVQPRIPMPSAVVSYVVRAGLPANVKAVVQRAEQQANKRLQASGLASWAGVEEDVPLPARWGRCCC